Protein AF-A0A2V8WIG0-F1 (afdb_monomer)

Structure (mmCIF, N/CA/C/O backbone):
data_AF-A0A2V8WIG0-F1
#
_entry.id   AF-A0A2V8WIG0-F1
#
loop_
_atom_site.group_PDB
_atom_site.id
_atom_site.type_symbol
_atom_site.label_atom_id
_atom_site.label_alt_id
_atom_site.label_comp_id
_atom_site.label_asym_id
_atom_site.label_entity_id
_atom_site.label_seq_id
_atom_site.pdbx_PDB_ins_code
_atom_site.Cartn_x
_atom_site.Cartn_y
_atom_site.Cartn_z
_atom_site.occupancy
_atom_site.B_iso_or_equiv
_atom_site.auth_seq_id
_atom_site.auth_comp_id
_atom_site.auth_asym_id
_atom_site.auth_atom_id
_atom_site.pdbx_PDB_model_num
ATOM 1 N N . MET A 1 1 ? 5.559 -8.593 5.869 1.00 57.91 1 MET A N 1
ATOM 2 C CA . MET A 1 1 ? 5.367 -7.265 6.500 1.00 57.91 1 MET A CA 1
ATOM 3 C C . MET A 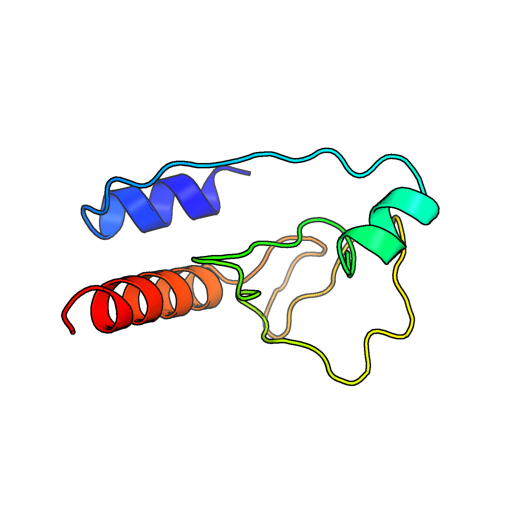1 1 ? 4.038 -7.268 7.248 1.00 57.91 1 MET A C 1
ATOM 5 O O . MET A 1 1 ? 3.027 -7.526 6.619 1.00 57.91 1 MET A O 1
ATOM 9 N N . ASN A 1 2 ? 4.024 -7.045 8.568 1.00 82.56 2 ASN A N 1
ATOM 10 C CA . ASN A 1 2 ? 2.812 -7.204 9.397 1.00 82.56 2 ASN A CA 1
ATOM 11 C C . ASN A 1 2 ? 1.940 -5.931 9.495 1.00 82.56 2 ASN A C 1
ATOM 13 O O . ASN A 1 2 ? 0.884 -5.951 10.116 1.00 82.56 2 ASN A O 1
ATOM 17 N N . LEU A 1 3 ? 2.368 -4.826 8.873 1.00 91.62 3 LEU A N 1
ATOM 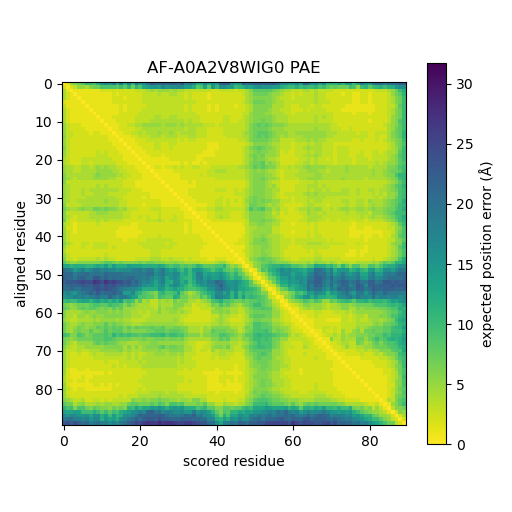18 C CA . LEU A 1 3 ? 1.752 -3.507 9.047 1.00 91.62 3 LEU A CA 1
ATOM 19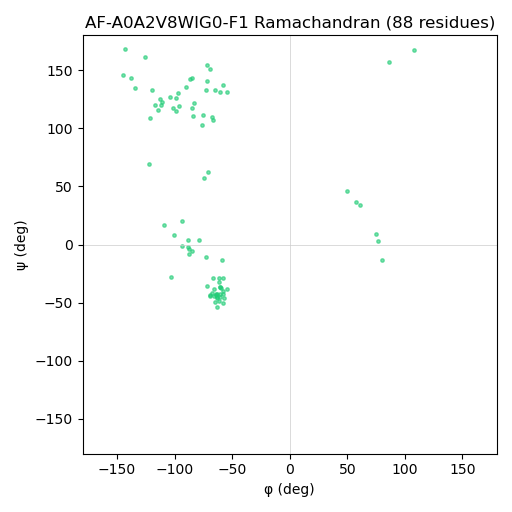 C C . LEU A 1 3 ? 0.256 -3.482 8.697 1.00 91.62 3 LEU A C 1
ATOM 21 O O . LEU A 1 3 ? -0.539 -2.953 9.463 1.00 91.62 3 LEU A O 1
ATOM 25 N N . VAL A 1 4 ? -0.139 -4.072 7.564 1.00 93.56 4 VAL A N 1
ATOM 26 C CA . VAL A 1 4 ? -1.548 -4.080 7.129 1.00 93.56 4 VAL A CA 1
ATOM 27 C C . VAL A 1 4 ? -2.420 -4.840 8.126 1.00 93.56 4 VAL A C 1
ATOM 29 O O . VAL A 1 4 ? -3.444 -4.321 8.556 1.00 93.56 4 VAL A O 1
ATOM 32 N N . LYS A 1 5 ? -1.977 -6.026 8.559 1.00 94.25 5 LYS A N 1
ATOM 33 C CA . LYS A 1 5 ? -2.679 -6.845 9.559 1.00 94.25 5 LYS A CA 1
ATOM 34 C C . LYS A 1 5 ? -2.812 -6.107 10.893 1.00 94.25 5 LYS A C 1
ATOM 36 O O . LYS A 1 5 ? -3.885 -6.113 11.482 1.00 94.25 5 LYS A O 1
ATOM 41 N N . GLN A 1 6 ? -1.753 -5.428 11.337 1.00 94.81 6 GLN A N 1
ATOM 42 C CA . GLN A 1 6 ? -1.771 -4.626 12.565 1.00 94.81 6 GLN A CA 1
ATOM 43 C C . GLN A 1 6 ? -2.764 -3.464 12.485 1.00 94.81 6 GLN A C 1
ATOM 45 O O . GLN A 1 6 ? -3.523 -3.253 13.425 1.00 94.81 6 GLN A O 1
ATOM 50 N N . VAL A 1 7 ? -2.786 -2.734 11.366 1.00 95.50 7 VAL A N 1
ATOM 51 C CA . VAL A 1 7 ? -3.726 -1.623 11.164 1.00 95.50 7 VAL A CA 1
ATOM 52 C C . VAL A 1 7 ? -5.169 -2.127 11.100 1.00 95.50 7 VAL A C 1
ATOM 54 O O . VAL A 1 7 ? -6.031 -1.546 11.747 1.00 95.50 7 VAL A O 1
ATOM 57 N N . LEU A 1 8 ? -5.440 -3.216 10.372 1.00 94.88 8 LEU A N 1
ATOM 58 C CA . LEU A 1 8 ? -6.779 -3.814 10.304 1.00 94.88 8 LEU A CA 1
ATOM 59 C C . LEU A 1 8 ? -7.271 -4.264 11.686 1.00 94.88 8 LEU A C 1
ATOM 61 O O . LEU A 1 8 ? -8.397 -3.948 12.064 1.00 94.88 8 LEU A O 1
ATOM 65 N N . ALA A 1 9 ? -6.410 -4.930 12.463 1.00 94.62 9 ALA A N 1
ATOM 66 C CA . ALA A 1 9 ? -6.731 -5.367 13.819 1.00 94.62 9 ALA A CA 1
ATOM 67 C C . ALA A 1 9 ? -6.995 -4.186 14.767 1.00 94.62 9 ALA A C 1
ATOM 69 O O . ALA A 1 9 ? -7.971 -4.213 15.511 1.00 94.62 9 ALA A O 1
ATOM 70 N N . ALA A 1 10 ? -6.168 -3.135 14.712 1.00 94.62 10 ALA A N 1
ATOM 71 C CA . ALA A 1 10 ? -6.364 -1.925 15.514 1.00 94.62 10 ALA A CA 1
ATOM 72 C C . ALA A 1 10 ? -7.689 -1.212 15.186 1.00 94.62 10 ALA A C 1
ATOM 74 O O . ALA A 1 10 ? -8.322 -0.650 16.073 1.00 94.62 10 ALA A O 1
ATOM 75 N N . GLU A 1 11 ? -8.128 -1.286 13.928 1.00 94.19 11 GLU A N 1
ATOM 76 C CA . GLU A 1 11 ? -9.389 -0.708 13.456 1.00 94.19 11 GLU A CA 1
ATOM 77 C C . GLU A 1 11 ? -10.621 -1.603 13.665 1.00 94.19 11 GLU A C 1
ATOM 79 O O . GLU A 1 11 ? -11.744 -1.175 13.367 1.00 94.19 11 GLU A O 1
ATOM 84 N N . GLY A 1 12 ? -10.429 -2.838 14.145 1.00 94.69 12 GLY A N 1
ATOM 85 C CA . GLY A 1 12 ? -11.491 -3.840 14.256 1.00 94.69 12 GLY A CA 1
ATOM 86 C C . GLY A 1 12 ? -12.105 -4.205 12.901 1.00 94.69 12 GLY A C 1
ATOM 87 O O . GLY A 1 12 ? -13.313 -4.412 12.807 1.00 94.69 12 GLY A O 1
ATOM 88 N N . VAL A 1 13 ? -11.299 -4.203 11.836 1.00 93.94 13 VAL A N 1
ATOM 89 C CA . VAL A 1 13 ? -11.736 -4.523 10.473 1.00 93.94 13 VAL A CA 1
ATOM 90 C C . VAL A 1 13 ? -11.324 -5.945 10.128 1.00 93.94 13 VAL A C 1
ATOM 92 O O . VAL A 1 13 ? -10.137 -6.247 10.013 1.00 93.94 13 VAL A O 1
ATOM 95 N N . GLU A 1 14 ? -12.312 -6.796 9.884 1.00 93.50 14 GLU A N 1
ATOM 96 C CA . GLU A 1 14 ? -12.099 -8.078 9.221 1.00 93.50 14 GLU A CA 1
ATOM 97 C C . GLU A 1 14 ? -12.079 -7.857 7.706 1.00 93.50 14 GLU A C 1
ATOM 99 O O . GLU A 1 14 ? -13.017 -7.304 7.130 1.00 93.50 14 GLU A O 1
ATOM 104 N N . ALA A 1 15 ? -10.980 -8.243 7.060 1.00 92.56 15 ALA A N 1
ATOM 105 C CA . ALA A 1 15 ? -10.805 -8.122 5.620 1.00 92.56 15 ALA A CA 1
ATOM 106 C C . ALA A 1 15 ? -10.001 -9.305 5.082 1.00 92.56 15 ALA A C 1
ATOM 108 O O . ALA A 1 15 ? -9.080 -9.800 5.736 1.00 92.56 15 ALA A O 1
ATOM 109 N N . GLU A 1 16 ? -10.326 -9.723 3.863 1.00 94.50 16 GLU A N 1
ATOM 110 C CA . GLU A 1 16 ? -9.523 -10.694 3.133 1.00 94.50 16 GLU A CA 1
ATOM 111 C C . GLU A 1 16 ? -8.218 -10.038 2.659 1.00 94.50 16 GLU A C 1
ATOM 113 O O . GLU A 1 16 ? -8.220 -8.929 2.116 1.00 94.50 16 GLU A O 1
ATOM 118 N N . ILE A 1 17 ? -7.090 -10.714 2.880 1.00 93.88 17 ILE A N 1
ATOM 119 C CA . ILE A 1 17 ? -5.767 -10.225 2.489 1.00 93.88 17 ILE A CA 1
ATOM 120 C C . ILE A 1 17 ? -5.207 -11.147 1.414 1.00 93.88 17 ILE A C 1
ATOM 122 O O . ILE A 1 17 ? -4.886 -12.302 1.684 1.00 93.88 17 ILE A O 1
ATOM 126 N N . HIS A 1 18 ? -5.025 -10.590 0.220 1.00 95.19 18 HIS A N 1
ATOM 127 C CA . HIS A 1 18 ? -4.394 -11.265 -0.910 1.00 95.19 18 HIS A CA 1
ATOM 128 C C . HIS A 1 18 ? -2.931 -10.837 -1.026 1.00 95.19 18 HIS A C 1
ATOM 130 O O . HIS A 1 18 ? -2.638 -9.671 -1.300 1.00 95.19 18 HIS A O 1
ATOM 136 N N . GLU A 1 19 ? -2.004 -11.773 -0.821 1.00 94.06 19 GLU A N 1
ATOM 137 C CA . GLU A 1 19 ? -0.574 -11.554 -1.056 1.00 94.06 19 GLU A CA 1
ATOM 138 C C . GLU A 1 19 ? -0.202 -12.067 -2.453 1.00 94.06 19 GLU A C 1
ATOM 140 O O . GLU A 1 19 ? -0.353 -13.249 -2.757 1.00 94.06 19 GLU A O 1
ATOM 145 N N . VAL A 1 20 ? 0.284 -11.171 -3.314 1.00 93.50 20 VAL A N 1
ATOM 146 C CA . VAL A 1 20 ? 0.613 -11.483 -4.711 1.00 93.50 20 VAL A CA 1
ATOM 147 C C . VAL A 1 20 ? 2.107 -11.284 -4.942 1.00 93.50 20 VAL A C 1
ATOM 149 O O . VAL A 1 20 ? 2.626 -10.178 -4.789 1.00 93.50 20 VAL A O 1
ATOM 152 N N . LEU A 1 21 ? 2.800 -12.354 -5.338 1.00 94.19 21 LEU A N 1
ATOM 153 C CA . LEU A 1 21 ? 4.196 -12.289 -5.765 1.00 94.19 21 LEU A CA 1
ATOM 154 C C . LEU A 1 21 ? 4.270 -11.899 -7.244 1.00 94.19 21 LEU A C 1
ATOM 156 O O . LEU A 1 21 ? 3.935 -12.711 -8.107 1.00 94.19 21 LEU A O 1
ATOM 160 N N . VAL A 1 22 ? 4.758 -10.690 -7.519 1.00 92.06 22 VAL A N 1
ATOM 161 C CA . VAL A 1 22 ? 5.062 -10.213 -8.876 1.00 92.06 22 VAL A CA 1
ATOM 162 C C . VAL A 1 22 ? 6.462 -10.680 -9.267 1.00 92.06 22 VAL A C 1
ATOM 164 O O . VAL A 1 22 ? 7.431 -10.341 -8.590 1.00 92.06 22 VAL A O 1
ATOM 167 N N . ARG A 1 23 ? 6.561 -11.509 -10.312 1.00 92.62 23 ARG A N 1
ATOM 168 C CA . ARG A 1 23 ? 7.793 -12.256 -10.642 1.00 92.62 23 ARG A CA 1
ATOM 169 C C . ARG A 1 23 ? 8.574 -11.675 -11.809 1.00 92.62 23 ARG A C 1
ATOM 171 O O . ARG A 1 23 ? 9.785 -11.854 -11.875 1.00 92.62 23 ARG A O 1
ATOM 178 N N . ASP A 1 24 ? 7.879 -11.009 -12.716 1.00 89.75 24 ASP A N 1
ATOM 179 C CA . ASP A 1 24 ? 8.429 -10.493 -13.958 1.00 89.75 24 ASP A CA 1
ATOM 180 C C . ASP A 1 24 ? 7.794 -9.141 -14.310 1.00 89.75 24 ASP A C 1
ATOM 182 O O . ASP A 1 24 ? 6.822 -8.688 -13.695 1.00 89.75 24 ASP A O 1
ATOM 186 N N . GLU A 1 25 ? 8.390 -8.471 -15.290 1.00 88.75 25 GLU A N 1
ATOM 187 C CA . GLU A 1 25 ? 7.930 -7.170 -15.771 1.00 88.75 25 GLU A CA 1
ATOM 188 C C . GLU A 1 25 ? 6.565 -7.252 -16.465 1.00 88.75 25 GLU A C 1
ATOM 190 O O . GLU A 1 25 ? 5.806 -6.285 -16.420 1.00 88.75 25 GLU A O 1
ATOM 195 N N . GLY A 1 26 ? 6.216 -8.390 -17.075 1.00 90.19 26 GLY A N 1
ATOM 196 C CA . GLY A 1 26 ? 4.914 -8.591 -17.715 1.00 90.19 26 GLY A CA 1
ATOM 197 C C . GLY A 1 26 ? 3.788 -8.518 -16.689 1.00 90.19 26 GLY A C 1
ATOM 198 O O . GLY A 1 26 ? 2.908 -7.663 -16.784 1.00 90.19 26 GLY A O 1
ATOM 199 N N . MET A 1 27 ? 3.898 -9.316 -15.629 1.00 92.56 27 MET A N 1
ATOM 200 C CA . MET A 1 27 ? 2.983 -9.294 -14.492 1.00 92.56 27 MET A CA 1
ATOM 201 C C . MET A 1 27 ? 2.978 -7.928 -13.795 1.00 92.56 27 MET A C 1
ATOM 203 O O . MET A 1 27 ? 1.931 -7.461 -13.343 1.00 92.56 27 MET A O 1
ATOM 207 N N . ALA A 1 28 ? 4.134 -7.259 -13.713 1.00 89.19 28 ALA A N 1
ATOM 208 C CA . ALA A 1 28 ? 4.202 -5.916 -13.153 1.00 89.19 28 ALA A CA 1
ATOM 209 C C . ALA A 1 28 ? 3.386 -4.906 -13.976 1.00 89.19 28 ALA A C 1
ATOM 211 O O . ALA A 1 28 ? 2.655 -4.107 -13.396 1.00 89.19 28 ALA A O 1
ATOM 212 N N . ASN A 1 29 ? 3.463 -4.965 -15.307 1.00 87.50 29 ASN A N 1
ATOM 213 C CA . ASN A 1 29 ? 2.659 -4.127 -16.195 1.00 87.50 29 ASN A CA 1
ATOM 214 C C . ASN A 1 29 ? 1.161 -4.442 -16.070 1.00 87.50 29 ASN A C 1
ATOM 216 O O . ASN A 1 29 ? 0.367 -3.528 -15.857 1.00 87.50 29 ASN A O 1
ATOM 220 N N . GLU A 1 30 ? 0.777 -5.721 -16.137 1.00 89.06 30 GLU A N 1
ATOM 221 C CA . GLU A 1 30 ? -0.626 -6.158 -16.043 1.00 89.06 30 GLU A CA 1
ATOM 222 C C . GLU A 1 30 ? -1.292 -5.707 -14.740 1.00 89.06 30 GLU A C 1
ATOM 224 O O . GLU A 1 30 ? -2.442 -5.269 -14.728 1.00 89.06 30 GLU A O 1
ATOM 229 N N . LEU A 1 31 ? -0.554 -5.774 -13.631 1.00 88.94 31 LEU A N 1
ATOM 230 C CA . LEU A 1 31 ? -1.055 -5.382 -12.320 1.00 88.94 31 LEU A CA 1
ATOM 231 C C . LEU A 1 31 ? -0.873 -3.895 -12.019 1.00 88.94 31 LEU A C 1
ATOM 233 O O . LEU A 1 31 ? -1.271 -3.463 -10.935 1.00 88.94 31 LEU A O 1
ATOM 237 N N . GLY A 1 32 ? -0.238 -3.113 -12.895 1.00 86.88 32 GLY A N 1
ATOM 238 C CA . GLY A 1 32 ? 0.155 -1.734 -12.603 1.00 86.88 32 GLY A CA 1
ATOM 239 C C . GLY A 1 32 ? 1.072 -1.623 -11.373 1.00 86.88 32 GLY A C 1
ATOM 240 O O . GLY A 1 32 ? 0.908 -0.740 -10.527 1.00 86.88 32 GLY A O 1
ATOM 241 N N . PHE A 1 33 ? 1.967 -2.591 -11.191 1.00 87.25 33 PHE A N 1
ATOM 242 C CA . PHE A 1 33 ? 2.827 -2.751 -10.025 1.00 87.25 33 PHE A CA 1
ATOM 243 C C . PHE A 1 33 ? 3.976 -1.737 -10.019 1.00 87.25 33 PHE A C 1
ATOM 245 O O . PHE A 1 33 ? 4.909 -1.808 -10.815 1.00 87.25 33 PHE A O 1
ATOM 252 N N . CYS A 1 34 ? 3.937 -0.803 -9.071 1.00 85.06 34 CYS A N 1
ATOM 253 C CA . CYS A 1 34 ? 4.881 0.315 -8.980 1.00 85.06 34 CYS A CA 1
ATOM 254 C C . CYS A 1 34 ? 6.089 0.029 -8.065 1.00 85.06 34 CYS A C 1
ATOM 256 O O . CYS A 1 34 ? 6.714 0.964 -7.559 1.00 85.06 34 CYS A O 1
ATOM 2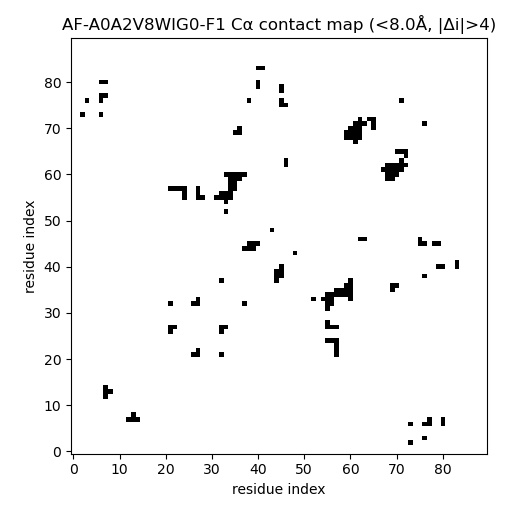58 N N . GLY A 1 35 ? 6.379 -1.246 -7.797 1.00 88.50 35 GLY A N 1
ATOM 259 C CA . GLY A 1 35 ? 7.454 -1.682 -6.909 1.00 88.50 35 GLY A CA 1
ATOM 260 C C . GLY A 1 35 ? 6.980 -2.262 -5.573 1.00 88.50 35 GLY A C 1
ATOM 261 O O . GLY A 1 35 ? 5.815 -2.157 -5.177 1.00 88.50 35 GLY A O 1
ATOM 262 N N . SER A 1 36 ? 7.914 -2.904 -4.875 1.00 89.50 36 SER A N 1
ATOM 263 C CA . SER A 1 36 ? 7.690 -3.666 -3.650 1.00 89.50 36 SER A CA 1
ATOM 264 C C . SER A 1 36 ? 7.826 -2.821 -2.383 1.00 89.50 36 SER A C 1
ATOM 266 O O . SER A 1 36 ? 8.833 -2.132 -2.210 1.00 89.50 36 SER A O 1
ATOM 268 N N . PRO A 1 37 ? 6.909 -2.960 -1.418 1.00 91.19 37 PRO A N 1
ATOM 269 C CA . PRO A 1 37 ? 5.554 -3.464 -1.582 1.00 91.19 37 PRO A CA 1
ATOM 270 C C . PRO A 1 37 ? 4.690 -2.425 -2.313 1.00 91.19 37 PRO A C 1
ATOM 272 O O . PRO A 1 37 ? 4.931 -1.224 -2.222 1.00 91.19 37 PRO A O 1
ATOM 275 N N . THR A 1 38 ? 3.644 -2.898 -2.987 1.00 91.38 38 THR A N 1
ATOM 276 C CA . THR A 1 38 ? 2.483 -2.091 -3.378 1.00 91.38 38 THR A CA 1
ATOM 277 C C . THR A 1 38 ? 1.313 -2.599 -2.545 1.00 91.38 38 THR A C 1
ATOM 279 O O . THR A 1 38 ? 1.015 -3.790 -2.564 1.00 91.38 38 THR A O 1
ATOM 282 N N . ILE A 1 39 ? 0.679 -1.717 -1.772 1.00 92.94 39 ILE A N 1
ATOM 283 C CA . ILE A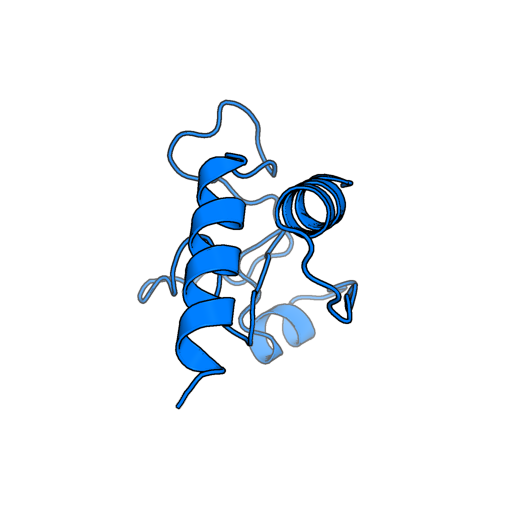 1 39 ? -0.433 -2.077 -0.882 1.00 92.94 39 ILE A CA 1
ATOM 284 C C . ILE A 1 39 ? -1.684 -1.417 -1.430 1.00 92.94 39 ILE A C 1
ATOM 286 O O . ILE A 1 39 ? -1.703 -0.199 -1.609 1.00 92.94 39 ILE A O 1
ATOM 290 N N . ARG A 1 40 ? -2.724 -2.215 -1.671 1.00 93.50 40 ARG A N 1
ATOM 291 C CA . ARG A 1 40 ? -4.019 -1.734 -2.149 1.00 93.50 40 ARG A CA 1
ATOM 292 C C . ARG A 1 40 ? -5.111 -2.087 -1.154 1.00 93.50 40 ARG A C 1
ATOM 294 O O . ARG A 1 40 ? -5.189 -3.227 -0.712 1.00 93.50 40 ARG A O 1
ATOM 301 N N . ILE A 1 41 ? -5.954 -1.113 -0.829 1.00 94.38 41 ILE A N 1
ATOM 302 C CA . ILE A 1 41 ? -7.171 -1.304 -0.034 1.00 94.38 41 ILE A CA 1
ATOM 303 C C . ILE A 1 41 ? -8.351 -1.068 -0.973 1.00 94.38 41 ILE A C 1
ATOM 305 O O . ILE A 1 41 ? -8.456 0.007 -1.563 1.00 94.38 41 ILE A O 1
ATOM 309 N N . ASN A 1 42 ? -9.205 -2.079 -1.157 1.00 92.69 42 ASN A N 1
ATOM 310 C CA . ASN A 1 42 ? -10.308 -2.060 -2.130 1.00 92.69 42 ASN A CA 1
ATOM 311 C C . ASN A 1 42 ? -9.846 -1.612 -3.533 1.00 92.69 42 ASN A C 1
ATOM 313 O O . ASN A 1 42 ? -10.435 -0.727 -4.150 1.00 92.69 42 ASN A O 1
ATOM 317 N N . GLY A 1 43 ? -8.723 -2.168 -3.998 1.00 91.12 43 GLY A N 1
ATOM 318 C CA . GLY A 1 43 ? -8.132 -1.866 -5.308 1.00 91.12 43 GLY A CA 1
ATOM 319 C C . GLY A 1 43 ? -7.313 -0.570 -5.392 1.00 91.12 43 GLY A C 1
ATOM 320 O O . GLY A 1 43 ? -6.546 -0.419 -6.336 1.00 91.12 43 GLY A O 1
ATOM 321 N N . ARG A 1 44 ? -7.386 0.329 -4.402 1.00 91.19 44 ARG A N 1
ATOM 322 C CA . ARG A 1 44 ? -6.700 1.636 -4.432 1.00 91.19 44 ARG A CA 1
ATOM 323 C C . ARG A 1 44 ? -5.372 1.604 -3.684 1.00 91.19 44 ARG A C 1
ATOM 325 O O . ARG A 1 44 ? -5.332 1.170 -2.533 1.00 91.19 44 ARG A O 1
ATOM 332 N N . ASP A 1 45 ? -4.297 2.090 -4.307 1.00 91.69 45 ASP A N 1
ATOM 333 C CA . ASP A 1 45 ? -2.974 2.180 -3.668 1.00 91.69 45 ASP A CA 1
ATOM 334 C C . ASP A 1 45 ? -2.998 3.165 -2.490 1.00 91.69 45 ASP A C 1
ATOM 336 O O . ASP A 1 45 ? -3.490 4.291 -2.603 1.00 91.69 45 ASP A O 1
ATOM 340 N N . VAL A 1 46 ? -2.431 2.753 -1.356 1.00 92.25 46 VAL A N 1
ATOM 341 C CA . VAL A 1 46 ? -2.321 3.579 -0.145 1.00 92.25 46 VAL A CA 1
ATOM 342 C C . VAL A 1 46 ? -1.500 4.856 -0.364 1.00 92.25 46 VAL A C 1
ATOM 344 O O . VAL A 1 46 ? -1.758 5.864 0.292 1.00 92.25 46 VAL A O 1
ATOM 347 N N . ALA A 1 47 ? -0.544 4.845 -1.296 1.00 88.19 47 ALA A N 1
ATOM 348 C CA . ALA A 1 47 ? 0.249 6.021 -1.662 1.00 88.19 47 ALA A CA 1
ATOM 349 C C . ALA A 1 47 ? -0.386 6.873 -2.775 1.00 88.19 47 ALA A C 1
ATOM 351 O O . ALA A 1 47 ? 0.214 7.858 -3.203 1.00 88.19 47 ALA A O 1
ATOM 352 N N . GLY A 1 48 ? -1.594 6.515 -3.220 1.00 83.56 48 GLY A N 1
ATOM 353 C CA . GLY A 1 48 ? -2.276 7.139 -4.347 1.00 83.56 48 GLY A CA 1
ATOM 354 C C . GLY A 1 48 ? -1.889 6.524 -5.691 1.00 83.56 48 GLY A C 1
ATOM 355 O O . GLY A 1 48 ? -0.828 5.918 -5.852 1.00 83.56 48 GLY A O 1
ATOM 356 N N . GLU A 1 49 ? -2.774 6.685 -6.671 1.00 68.69 49 GLU A N 1
ATOM 357 C CA . GLU A 1 49 ? -2.514 6.286 -8.051 1.00 68.69 49 GLU A CA 1
ATOM 358 C C . GLU A 1 49 ? -1.580 7.322 -8.678 1.00 68.69 49 GLU A C 1
ATOM 360 O O . GLU A 1 49 ? -1.974 8.446 -8.992 1.00 68.69 49 GLU A O 1
ATOM 365 N N . SER A 1 50 ? -0.299 6.979 -8.797 1.00 56.56 50 SER A N 1
ATOM 366 C CA . SER A 1 50 ? 0.649 7.833 -9.503 1.00 56.56 50 SER A CA 1
ATOM 367 C C . SER A 1 50 ? 0.274 7.857 -10.984 1.00 56.56 50 SER A C 1
ATOM 369 O O . SER A 1 50 ? 0.533 6.899 -11.709 1.00 56.56 50 SER A O 1
ATOM 371 N N . GLN A 1 51 ? -0.272 8.981 -11.456 1.00 49.34 51 GLN A N 1
ATOM 372 C CA . GLN A 1 51 ? -0.495 9.239 -12.888 1.00 49.34 51 GLN A CA 1
ATOM 373 C C . GLN A 1 51 ? 0.811 9.179 -13.713 1.00 49.34 51 GLN A C 1
ATOM 375 O O . GLN A 1 51 ? 0.770 9.105 -14.937 1.00 49.34 51 GLN A O 1
ATOM 380 N N . ASN A 1 52 ? 1.972 9.179 -13.043 1.00 47.12 52 ASN A N 1
ATOM 381 C CA . ASN A 1 52 ? 3.310 9.128 -13.630 1.00 47.12 52 ASN A CA 1
ATOM 382 C C . ASN A 1 52 ? 4.041 7.795 -13.402 1.00 47.12 52 ASN A C 1
ATOM 384 O O . ASN A 1 52 ? 5.257 7.740 -13.581 1.00 47.12 52 ASN A O 1
ATOM 388 N N . ALA A 1 53 ? 3.353 6.713 -13.019 1.00 51.78 53 ALA A N 1
ATOM 389 C CA . ALA A 1 53 ? 3.959 5.384 -12.908 1.00 51.78 53 ALA A CA 1
ATOM 390 C C . ALA A 1 53 ? 4.287 4.781 -14.291 1.00 51.78 53 ALA A C 1
ATOM 392 O O . ALA A 1 53 ? 3.770 3.745 -14.679 1.00 51.78 53 ALA A O 1
ATOM 393 N N . ARG A 1 54 ? 5.169 5.432 -15.057 1.00 51.22 54 ARG A N 1
ATOM 394 C CA . ARG A 1 54 ? 5.768 4.875 -16.282 1.00 51.22 54 ARG A CA 1
ATOM 395 C C . ARG A 1 54 ? 6.905 3.892 -15.984 1.00 51.22 54 ARG A C 1
ATOM 397 O O . ARG A 1 54 ? 7.549 3.407 -16.905 1.00 51.22 54 ARG A O 1
ATOM 404 N N . SER A 1 55 ? 7.160 3.607 -14.710 1.00 54.25 55 SER A N 1
ATOM 405 C CA . SER A 1 55 ? 8.217 2.709 -14.250 1.00 54.25 55 SER A CA 1
ATOM 406 C C . SER A 1 55 ? 7.602 1.586 -13.418 1.00 54.25 55 SER A C 1
ATOM 408 O O . SER A 1 55 ? 7.761 1.549 -12.198 1.00 54.25 55 SER A O 1
ATOM 410 N N . PHE A 1 56 ? 6.852 0.693 -14.071 1.00 63.69 56 PHE A N 1
ATOM 411 C CA . PHE A 1 56 ? 6.530 -0.606 -13.484 1.00 63.69 56 PHE A CA 1
ATOM 412 C C . PHE A 1 56 ? 7.834 -1.391 -13.407 1.00 63.69 56 PHE A C 1
ATOM 414 O O . PHE A 1 56 ? 8.430 -1.717 -14.429 1.00 63.69 56 PHE A O 1
ATOM 421 N 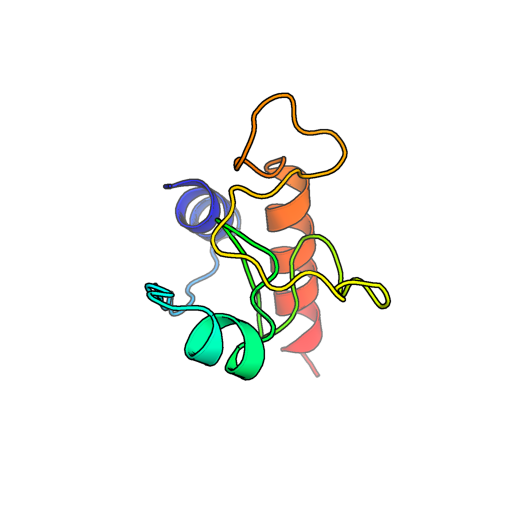N . ALA A 1 57 ? 8.341 -1.591 -12.197 1.00 65.88 57 ALA A N 1
ATOM 422 C CA . ALA A 1 57 ? 9.665 -2.148 -11.989 1.00 65.88 57 ALA A CA 1
ATOM 423 C C . ALA A 1 57 ? 9.636 -3.164 -10.853 1.00 65.88 57 ALA A C 1
ATOM 425 O O . ALA A 1 57 ? 8.974 -2.966 -9.831 1.00 65.88 57 ALA A O 1
ATOM 426 N N . LEU A 1 58 ? 10.419 -4.229 -11.012 1.00 78.38 58 LEU A N 1
ATOM 427 C CA . LEU A 1 58 ? 10.756 -5.172 -9.946 1.00 78.38 58 LEU A CA 1
ATOM 428 C C . LEU A 1 58 ? 11.774 -4.541 -8.985 1.00 78.38 58 LEU A C 1
ATOM 430 O O . LEU A 1 58 ? 12.886 -5.030 -8.801 1.00 78.38 58 LEU A O 1
ATOM 434 N N . SER A 1 59 ? 11.416 -3.402 -8.406 1.00 82.69 59 SER A N 1
ATOM 435 C CA . SER A 1 59 ? 12.273 -2.614 -7.528 1.00 82.69 59 SER A CA 1
ATOM 436 C C . SER A 1 59 ? 11.586 -2.359 -6.196 1.00 82.69 59 SER A C 1
ATOM 438 O O . SER A 1 59 ? 10.368 -2.485 -6.063 1.00 82.69 59 SER A O 1
ATOM 440 N N . CYS A 1 60 ? 12.362 -2.007 -5.174 1.00 84.75 60 CYS A N 1
ATOM 441 C CA . CYS A 1 60 ? 11.783 -1.560 -3.917 1.00 84.75 60 CYS A CA 1
ATOM 442 C C . CYS A 1 60 ? 11.179 -0.161 -4.074 1.00 84.75 60 CYS A C 1
ATOM 444 O O . CYS A 1 60 ? 11.759 0.725 -4.702 1.00 84.75 60 CYS A O 1
ATOM 446 N N . ARG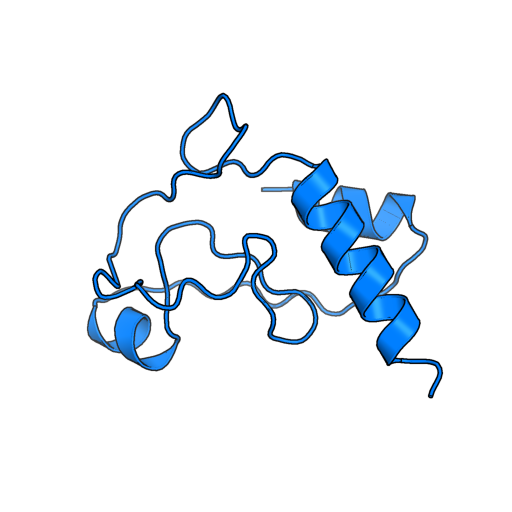 A 1 61 ? 10.026 0.052 -3.446 1.00 87.06 61 ARG A N 1
ATOM 447 C CA . ARG A 1 61 ? 9.279 1.301 -3.514 1.00 87.06 61 ARG A CA 1
ATOM 448 C C . ARG A 1 61 ? 9.754 2.301 -2.466 1.00 87.06 61 ARG A C 1
ATOM 450 O O . ARG A 1 61 ? 10.024 1.947 -1.317 1.00 87.06 61 ARG A O 1
ATOM 457 N N . LEU A 1 62 ? 9.779 3.575 -2.845 1.00 86.25 62 LEU A N 1
ATOM 458 C CA . LEU A 1 62 ? 9.957 4.689 -1.919 1.00 86.25 62 LEU A CA 1
ATOM 459 C C . LEU A 1 62 ? 8.603 5.310 -1.593 1.00 86.25 62 LEU A C 1
ATOM 461 O O . LEU A 1 62 ? 7.849 5.697 -2.484 1.00 86.25 62 LEU A O 1
ATOM 465 N N . TYR A 1 63 ? 8.310 5.408 -0.302 1.00 86.19 63 TYR A N 1
ATOM 466 C CA . TYR A 1 63 ? 7.083 6.012 0.196 1.00 86.19 63 TYR A CA 1
ATOM 467 C C . TYR A 1 63 ? 7.373 7.408 0.753 1.00 86.19 63 TYR A C 1
ATOM 469 O O . TYR A 1 63 ? 8.240 7.531 1.625 1.00 86.19 63 TYR A O 1
ATOM 477 N N . PRO A 1 64 ? 6.651 8.456 0.312 1.00 83.69 64 PRO A N 1
ATOM 478 C CA . PRO A 1 64 ? 6.800 9.793 0.876 1.00 83.69 64 PRO A CA 1
ATOM 479 C C . PRO A 1 64 ? 6.617 9.789 2.398 1.00 83.69 64 PRO A C 1
ATOM 481 O O . PRO A 1 64 ? 5.657 9.219 2.918 1.00 83.69 64 PRO A O 1
ATOM 484 N N . GLY A 1 65 ? 7.554 10.415 3.113 1.00 84.06 65 GLY A N 1
ATOM 485 C CA . GLY A 1 65 ? 7.554 10.461 4.579 1.00 84.06 65 GLY A CA 1
ATOM 486 C C . GLY A 1 65 ? 8.024 9.175 5.268 1.00 84.06 65 GLY A C 1
ATOM 487 O O . GLY A 1 65 ? 8.015 9.118 6.496 1.00 84.06 65 GLY A O 1
ATOM 488 N N . SER A 1 66 ? 8.451 8.152 4.519 1.00 88.38 66 SER A N 1
ATOM 489 C CA . SER A 1 66 ? 9.113 6.988 5.105 1.00 88.38 66 SER A CA 1
ATOM 490 C C . SER A 1 66 ? 10.608 7.217 5.300 1.00 88.38 66 SER A C 1
ATOM 492 O O . SER A 1 66 ? 11.278 7.811 4.458 1.00 88.38 66 SER A O 1
ATOM 494 N N . LYS A 1 67 ? 11.140 6.681 6.403 1.00 84.69 67 LYS A N 1
ATOM 495 C CA . LYS A 1 67 ? 12.582 6.620 6.680 1.00 84.69 67 LYS A CA 1
ATOM 496 C C . LYS A 1 67 ? 13.248 5.370 6.092 1.00 84.69 67 LYS A C 1
ATOM 498 O O . LYS A 1 67 ? 14.467 5.262 6.148 1.00 84.69 67 LYS A O 1
ATOM 503 N N . GLN A 1 68 ? 12.468 4.422 5.567 1.00 85.31 68 GLN A N 1
ATOM 504 C CA . 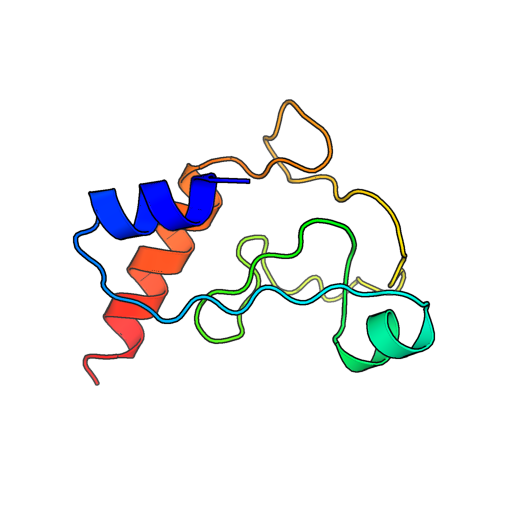GLN A 1 68 ? 12.960 3.125 5.114 1.00 85.31 68 GLN A CA 1
ATOM 505 C C . GLN A 1 68 ? 12.385 2.752 3.743 1.00 85.31 68 GLN A C 1
ATOM 507 O O . GLN A 1 68 ? 11.184 2.858 3.487 1.00 85.31 68 GLN A O 1
ATOM 512 N N . VAL A 1 69 ? 13.264 2.262 2.869 1.00 83.88 69 VAL A N 1
ATOM 513 C CA . VAL A 1 69 ? 12.903 1.733 1.550 1.00 83.88 69 VAL A CA 1
ATOM 514 C C . VAL A 1 69 ? 11.955 0.540 1.713 1.00 83.88 69 VAL A C 1
ATOM 516 O O . VAL A 1 69 ? 12.222 -0.366 2.499 1.00 83.88 69 VAL A O 1
ATOM 519 N N . GLY A 1 70 ? 10.844 0.535 0.978 1.00 84.44 70 GLY A N 1
ATOM 520 C CA . GLY A 1 70 ? 9.862 -0.550 1.002 1.00 84.44 70 GLY A CA 1
ATOM 521 C C . GLY A 1 70 ? 8.965 -0.595 2.245 1.00 84.44 70 GLY A C 1
ATOM 522 O O . GLY A 1 70 ? 8.224 -1.559 2.416 1.00 84.44 70 GLY A O 1
ATOM 523 N N . LEU A 1 71 ? 8.988 0.418 3.116 1.00 88.19 71 LEU A N 1
ATOM 524 C CA . LEU A 1 71 ? 8.103 0.476 4.280 1.00 88.19 71 LEU A CA 1
ATOM 525 C C . LEU A 1 71 ? 7.250 1.747 4.225 1.00 88.19 71 LEU A C 1
ATOM 527 O O . LEU A 1 71 ? 7.792 2.830 4.420 1.00 88.19 71 LEU A O 1
ATOM 531 N N . PRO A 1 72 ? 5.936 1.680 3.964 1.00 90.38 72 PRO A N 1
ATOM 532 C CA . PRO A 1 72 ? 5.090 2.863 4.061 1.00 90.38 72 PRO A CA 1
ATOM 533 C C . PRO A 1 72 ? 4.934 3.321 5.519 1.00 90.38 72 PRO A C 1
ATOM 535 O O . PRO A 1 72 ? 4.918 2.481 6.423 1.00 90.38 72 PRO A O 1
ATOM 538 N N . PRO A 1 73 ? 4.734 4.628 5.775 1.00 92.69 73 PRO A N 1
ATOM 539 C CA . PRO A 1 73 ? 4.280 5.092 7.082 1.00 92.69 73 PRO A CA 1
ATOM 540 C C . PRO A 1 73 ? 2.940 4.440 7.447 1.00 92.69 73 PRO A C 1
ATOM 542 O O . PRO A 1 73 ? 2.037 4.377 6.609 1.00 92.69 73 PRO A O 1
ATOM 545 N N . ALA A 1 74 ? 2.777 4.005 8.699 1.00 92.69 74 ALA A N 1
ATOM 546 C CA . ALA A 1 74 ? 1.550 3.345 9.163 1.00 92.69 74 ALA A CA 1
ATOM 547 C C . ALA A 1 74 ? 0.285 4.178 8.894 1.00 92.69 74 ALA A C 1
ATOM 549 O O . ALA A 1 74 ? -0.728 3.650 8.440 1.00 92.69 74 ALA A O 1
ATOM 550 N N . GLU A 1 75 ? 0.396 5.497 9.060 1.00 93.25 75 GLU A N 1
ATOM 551 C CA . GLU A 1 75 ? -0.663 6.478 8.807 1.00 93.25 75 GLU A CA 1
ATOM 552 C C . GLU A 1 75 ? -1.201 6.446 7.365 1.00 93.25 75 GLU A C 1
ATOM 554 O O . GLU A 1 75 ? -2.356 6.774 7.096 1.00 93.25 75 GLU A O 1
ATOM 559 N N . MET A 1 76 ? -0.374 6.051 6.395 1.00 94.06 76 MET A N 1
ATOM 560 C CA . MET A 1 76 ? -0.802 5.913 5.003 1.00 94.06 76 MET A CA 1
ATOM 561 C C . MET A 1 76 ? -1.772 4.735 4.840 1.00 94.06 76 MET A C 1
ATOM 563 O O . MET A 1 76 ? -2.821 4.877 4.213 1.00 94.06 76 MET A O 1
ATOM 567 N N . VAL A 1 77 ? -1.456 3.599 5.467 1.00 94.75 77 VAL A N 1
ATOM 568 C CA . VAL A 1 77 ? -2.313 2.406 5.465 1.00 94.75 77 VAL A CA 1
ATOM 569 C C . VAL A 1 77 ? -3.574 2.655 6.294 1.00 94.75 77 VAL A C 1
ATOM 571 O O . VAL A 1 77 ? -4.672 2.358 5.832 1.00 94.75 77 VAL A O 1
ATOM 574 N N . HIS A 1 78 ? -3.440 3.273 7.469 1.00 95.44 78 HIS A N 1
ATOM 575 C CA . HIS A 1 78 ? -4.560 3.603 8.353 1.00 95.44 78 HIS A CA 1
ATOM 576 C C . HIS A 1 78 ? -5.606 4.487 7.662 1.00 95.44 78 HIS A C 1
ATOM 578 O O . HIS A 1 78 ? -6.782 4.127 7.596 1.00 95.44 78 HIS A O 1
ATOM 584 N N . ARG A 1 79 ? -5.182 5.586 7.021 1.00 94.69 79 ARG A N 1
ATOM 585 C CA . ARG A 1 79 ? -6.097 6.453 6.258 1.00 94.69 79 ARG A CA 1
ATOM 586 C C . ARG A 1 79 ? -6.783 5.723 5.105 1.00 94.69 79 ARG A C 1
ATOM 588 O O . ARG A 1 79 ? -7.948 6.000 4.824 1.00 94.69 79 ARG A O 1
ATOM 595 N N . ALA A 1 80 ? -6.089 4.808 4.429 1.00 94.88 80 ALA A N 1
ATOM 596 C CA . ALA A 1 80 ? -6.683 4.017 3.356 1.00 94.88 80 ALA A CA 1
ATOM 597 C C . ALA A 1 80 ? -7.744 3.034 3.882 1.00 94.88 80 ALA A C 1
ATOM 599 O O . ALA A 1 80 ? -8.821 2.941 3.293 1.00 94.88 80 ALA A O 1
ATOM 600 N N . VAL A 1 81 ? -7.489 2.372 5.017 1.00 95.25 81 VAL A N 1
ATOM 601 C CA . VAL A 1 81 ? -8.462 1.496 5.694 1.00 95.25 81 VAL A CA 1
ATOM 602 C C . VAL A 1 81 ? -9.703 2.283 6.116 1.00 95.25 81 VAL A C 1
ATOM 604 O O . VAL A 1 81 ? -10.818 1.894 5.767 1.00 95.25 81 VAL A O 1
ATOM 607 N N . LEU A 1 82 ? -9.535 3.436 6.772 1.00 93.88 82 LEU A N 1
ATOM 608 C CA . LEU A 1 82 ? -10.656 4.296 7.170 1.00 93.88 82 LEU A CA 1
ATOM 609 C C . LEU A 1 82 ? -11.512 4.739 5.976 1.00 93.88 82 LEU A C 1
ATOM 611 O O . LEU A 1 82 ? -12.741 4.692 6.046 1.00 93.88 82 LEU A O 1
ATOM 615 N N . LYS A 1 83 ? -10.881 5.126 4.861 1.00 91.94 83 LYS A N 1
ATOM 616 C CA . LYS A 1 83 ? -11.591 5.474 3.619 1.00 91.94 83 LYS A CA 1
ATOM 617 C C . LYS A 1 83 ? -12.340 4.276 3.029 1.00 91.94 83 LYS A C 1
ATOM 619 O O . LYS A 1 83 ? -13.484 4.429 2.609 1.00 91.94 83 LYS A O 1
ATOM 624 N N . GLY A 1 84 ? -11.723 3.093 3.021 1.00 89.31 84 GLY A N 1
ATOM 625 C CA . GLY A 1 84 ? -12.343 1.856 2.539 1.00 89.31 84 GLY A CA 1
ATOM 626 C C . GLY A 1 84 ? -13.612 1.485 3.311 1.00 89.31 84 GLY A C 1
ATOM 627 O O . GLY A 1 84 ? -14.593 1.073 2.699 1.00 89.31 84 GLY A O 1
ATOM 628 N N . ARG A 1 85 ? -13.634 1.718 4.633 1.00 85.38 85 ARG A N 1
ATOM 629 C CA . ARG A 1 85 ? -14.821 1.505 5.485 1.00 85.38 85 ARG A CA 1
ATOM 630 C C . ARG A 1 85 ? -15.978 2.445 5.147 1.00 85.38 85 ARG A C 1
ATOM 632 O O . ARG A 1 85 ? -17.133 2.039 5.214 1.00 85.38 85 ARG A O 1
ATOM 639 N N . GLN A 1 86 ? -15.681 3.704 4.829 1.00 76.56 86 GLN A N 1
ATOM 640 C CA . GLN A 1 86 ? -16.706 4.715 4.543 1.00 76.56 86 GLN A CA 1
ATOM 641 C C . GLN A 1 86 ? -17.392 4.468 3.195 1.00 76.56 86 GLN A C 1
ATOM 643 O O . GLN A 1 86 ? -18.599 4.654 3.094 1.00 76.56 86 GLN A O 1
ATOM 648 N N . GLY A 1 87 ? -16.651 3.985 2.191 1.00 63.03 87 GLY A N 1
ATOM 649 C CA . GLY A 1 87 ? -17.205 3.636 0.877 1.00 63.03 87 GLY A CA 1
ATOM 650 C C . GLY A 1 87 ? -18.063 2.365 0.849 1.00 63.03 87 GLY A C 1
ATOM 651 O O . GLY A 1 87 ? -18.721 2.121 -0.150 1.00 63.03 87 GLY A O 1
ATOM 652 N N . ALA A 1 88 ? -18.063 1.564 1.920 1.00 57.75 88 ALA A N 1
ATOM 653 C CA . ALA A 1 88 ? -18.890 0.361 2.051 1.00 57.75 88 ALA A CA 1
ATOM 654 C C . ALA A 1 88 ? -20.236 0.611 2.768 1.00 57.75 88 ALA A C 1
ATOM 656 O O . ALA A 1 88 ? -21.005 -0.325 2.967 1.00 57.75 88 ALA A O 1
ATOM 657 N N . ARG A 1 89 ? -20.505 1.848 3.217 1.00 53.34 89 ARG A N 1
ATOM 658 C CA . ARG A 1 89 ? -21.723 2.233 3.964 1.00 53.34 89 ARG A CA 1
ATOM 659 C C . ARG A 1 89 ? -22.795 2.924 3.106 1.00 53.34 89 ARG A C 1
ATOM 661 O O . ARG A 1 89 ? -23.763 3.435 3.663 1.00 53.34 89 ARG A O 1
ATOM 668 N N . THR A 1 90 ? -22.617 2.956 1.790 1.00 41.69 90 THR A N 1
ATOM 669 C CA . THR A 1 90 ? -23.570 3.467 0.788 1.00 41.69 90 THR A CA 1
ATOM 670 C C . THR A 1 90 ? -23.933 2.353 -0.166 1.00 41.69 90 THR A C 1
ATOM 672 O O . THR A 1 90 ? -25.132 2.227 -0.478 1.00 41.69 90 THR A O 1
#

Foldseek 3Di:
DCLLVVLCVV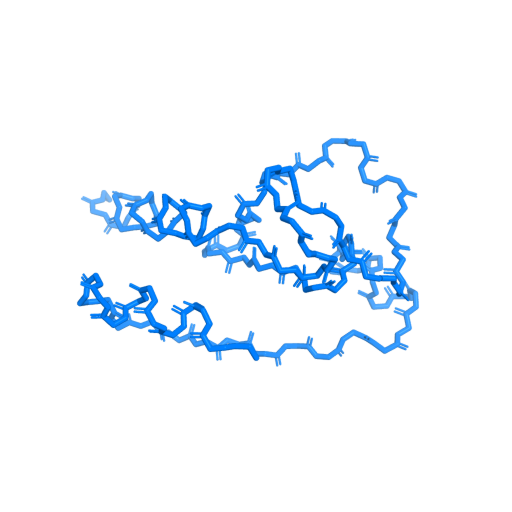VVHDDDDDDDDDDDLVSLVVLVPLEAPFDDDVSATLQGDPPPSPPSDPHFDDHPPDPDTRDHDSVSSNVRVVVSVVVVPD

pLDDT: mean 84.98, std 13.41, range [41.69, 95.5]

Secondary structure (DSSP, 8-state):
--HHHHHHHHTT-----------SHHHHHHTT--SB---EETTEETT---TT-----SSBPP-TT-SSTT---HHHHHHHHHHHHHTT--

Sequence (90 aa):
MNLVKQVLAAEGVEAEIHEVLVRDEGMANELGFCGSPTIRINGRDVAGESQNARSFALSCRLYPGSKQVGLPPAEMVHRAVLKGRQGART

Mean predicted aligned error: 5.51 Å

Radius of gyration: 13.33 Å; Cα contacts (8 Å, |Δi|>4): 94; chains: 1; bounding box: 36×23×33 Å

Solvent-accessible surface area (backbone atoms only — not comparable to full-atom values): 5733 Å² total; per-residue (Å²): 132,64,63,65,61,53,46,30,58,76,69,72,50,89,73,90,83,85,87,80,87,75,86,49,64,66,55,17,54,77,67,68,32,64,17,38,67,73,58,61,52,94,83,42,44,46,88,52,83,62,93,75,66,84,60,51,40,101,40,75,21,80,39,90,90,36,96,44,81,44,40,69,45,68,67,40,51,45,54,36,51,57,50,51,58,60,71,72,76,118